Protein AF-A0A192H5X2-F1 (afdb_monomer_lite)

Organism: NCBI:txid375175

pLDDT: mean 82.32, std 11.89, range [46.88, 94.38]

Sequence (81 aa):
MKKYLVVDEFALPEGSHAFTRNEIVDAKSATDALLTNMDSMMTNGDAMEEAALSGRLEGTAVGVYELVSGVNELDQIADKN

Secondary structure (DSSP, 8-state):
-EEEEEEEEEE-TTS-EEEEEEEEEEESSHHHHHHHHHHHHHHS--HHHHHHHTTSSEEEEEEEEEE--S-----------

Radius of gyration: 15.56 Å; chains: 1; bounding box: 29×44×37 Å

Structure (mmCIF, N/CA/C/O backbone):
data_AF-A0A192H5X2-F1
#
_entry.id   AF-A0A192H5X2-F1
#
loop_
_atom_site.group_PDB
_atom_site.id
_atom_site.type_symbol
_atom_site.label_atom_id
_atom_site.label_alt_id
_atom_site.label_comp_id
_atom_site.label_asym_id
_atom_site.label_entity_id
_atom_site.label_seq_id
_atom_site.pdbx_PDB_ins_code
_atom_site.Cartn_x
_atom_site.Cartn_y
_atom_site.Cartn_z
_atom_site.occupancy
_atom_site.B_iso_or_equiv
_atom_site.auth_seq_id
_atom_site.auth_comp_id
_atom_site.auth_asym_id
_atom_site.auth_atom_id
_atom_site.pdbx_PDB_model_num
ATOM 1 N N . MET A 1 1 ? -6.391 1.173 17.328 1.00 84.00 1 MET A N 1
ATOM 2 C CA . MET A 1 1 ? -5.665 1.006 16.053 1.00 84.00 1 MET A CA 1
ATOM 3 C C . MET A 1 1 ? -6.275 -0.192 15.360 1.00 84.00 1 MET A C 1
ATOM 5 O O . MET A 1 1 ? -6.574 -1.160 16.052 1.00 84.00 1 MET A O 1
ATOM 9 N N . LYS A 1 2 ? -6.559 -0.080 14.065 1.00 91.50 2 LYS A N 1
ATOM 10 C CA . LYS A 1 2 ? -7.056 -1.171 13.222 1.00 91.50 2 LYS A CA 1
ATOM 11 C C . LYS A 1 2 ? -5.911 -1.641 12.328 1.00 91.50 2 LYS A C 1
ATOM 13 O O . LYS A 1 2 ? -5.010 -0.853 12.055 1.00 91.50 2 LYS A O 1
ATOM 18 N N . LYS A 1 3 ? -5.966 -2.885 11.864 1.00 93.12 3 LYS A N 1
ATOM 19 C CA . LYS A 1 3 ? -5.017 -3.408 10.879 1.00 93.12 3 LYS A CA 1
ATOM 20 C C . LYS A 1 3 ? -5.625 -3.327 9.495 1.00 93.12 3 LYS A C 1
ATOM 22 O O . LYS A 1 3 ? -6.797 -3.650 9.329 1.00 93.12 3 LYS A O 1
ATOM 27 N N . TYR A 1 4 ? -4.829 -2.926 8.520 1.00 93.94 4 TYR A N 1
ATOM 28 C CA . TYR A 1 4 ? -5.223 -2.888 7.122 1.00 93.94 4 TYR A CA 1
ATOM 29 C C . TYR A 1 4 ? -4.206 -3.654 6.289 1.00 93.94 4 TYR A C 1
ATOM 31 O O . TYR A 1 4 ? -3.010 -3.513 6.512 1.00 93.94 4 TYR A O 1
ATOM 39 N N . LEU A 1 5 ? -4.685 -4.452 5.342 1.00 93.94 5 LEU A N 1
ATOM 40 C CA . LEU A 1 5 ? -3.878 -4.968 4.246 1.00 93.94 5 LEU A CA 1
ATOM 41 C C . LEU A 1 5 ? -3.920 -3.938 3.118 1.00 93.94 5 LEU A C 1
ATOM 43 O O . LEU A 1 5 ? -4.998 -3.654 2.589 1.00 93.94 5 LEU A O 1
ATOM 47 N N . VAL A 1 6 ? -2.764 -3.389 2.772 1.00 93.31 6 VAL A N 1
ATOM 48 C CA . VAL A 1 6 ? -2.577 -2.533 1.602 1.00 93.31 6 VAL A CA 1
ATOM 49 C C . VAL A 1 6 ? -1.960 -3.379 0.495 1.00 93.31 6 VAL A C 1
ATOM 51 O O . VAL A 1 6 ? -1.009 -4.124 0.737 1.00 93.31 6 VAL A O 1
ATOM 54 N N . VAL A 1 7 ? -2.554 -3.303 -0.693 1.00 92.75 7 VAL A N 1
ATOM 55 C CA . VAL A 1 7 ? -2.128 -4.029 -1.889 1.00 92.75 7 VAL A CA 1
ATOM 56 C C . VAL A 1 7 ? -1.702 -3.006 -2.929 1.00 92.75 7 VAL A C 1
ATOM 58 O O . VAL A 1 7 ? -2.531 -2.239 -3.427 1.00 92.75 7 VAL A O 1
ATOM 61 N N . ASP A 1 8 ? -0.419 -3.021 -3.263 1.00 89.94 8 ASP A N 1
ATOM 62 C CA . ASP A 1 8 ? 0.165 -2.203 -4.316 1.00 89.94 8 ASP A CA 1
ATOM 63 C C . ASP A 1 8 ? 0.460 -3.073 -5.533 1.00 89.94 8 ASP A C 1
ATOM 65 O O . ASP A 1 8 ? 1.022 -4.165 -5.417 1.00 89.94 8 ASP A O 1
ATOM 69 N N . GLU A 1 9 ? 0.098 -2.580 -6.709 1.00 90.88 9 GLU A N 1
ATOM 70 C CA . GLU A 1 9 ? 0.446 -3.203 -7.975 1.00 90.88 9 GLU A CA 1
ATOM 71 C C . GLU A 1 9 ? 1.449 -2.329 -8.715 1.00 90.88 9 GLU A C 1
ATOM 73 O O . GLU A 1 9 ? 1.252 -1.122 -8.872 1.00 90.88 9 GLU A O 1
ATOM 78 N N . PHE A 1 10 ? 2.530 -2.955 -9.166 1.00 89.69 10 PHE A N 1
ATOM 79 C CA . PHE A 1 10 ? 3.565 -2.314 -9.955 1.00 89.69 10 PHE A CA 1
ATOM 80 C C . PHE A 1 10 ? 3.541 -2.888 -11.360 1.00 89.69 10 PHE A C 1
ATOM 82 O O . PHE A 1 10 ? 3.544 -4.107 -11.547 1.00 89.69 10 PHE A O 1
ATOM 89 N N . ALA A 1 11 ? 3.556 -2.003 -12.347 1.00 90.56 11 ALA A N 1
ATOM 90 C CA . ALA A 1 11 ? 3.637 -2.343 -13.756 1.00 90.56 11 ALA A CA 1
ATOM 91 C C . ALA A 1 11 ? 4.913 -1.771 -14.381 1.00 90.56 11 ALA A C 1
ATOM 93 O O . ALA A 1 11 ? 5.475 -0.780 -13.915 1.00 90.56 11 ALA A O 1
ATOM 94 N N . LEU A 1 12 ? 5.376 -2.406 -15.452 1.00 88.19 12 LEU A N 1
ATOM 95 C CA . LEU A 1 12 ? 6.385 -1.842 -16.341 1.00 88.19 12 LEU A CA 1
ATOM 96 C C . LEU A 1 12 ? 5.771 -0.685 -17.158 1.00 88.19 12 LEU A C 1
ATOM 98 O O . LEU A 1 12 ? 4.553 -0.674 -17.351 1.00 88.19 12 LEU A O 1
ATOM 102 N N . PRO A 1 13 ? 6.572 0.258 -17.691 1.00 85.88 13 PRO A N 1
ATOM 103 C CA . PRO A 1 13 ? 6.064 1.406 -18.453 1.00 85.88 13 PRO A CA 1
ATOM 104 C C . PRO A 1 13 ? 5.237 1.034 -19.696 1.00 85.88 13 PRO A C 1
ATOM 106 O O . PRO A 1 13 ? 4.432 1.824 -20.177 1.00 85.88 13 PRO A O 1
ATOM 109 N N . GLU A 1 14 ? 5.411 -0.174 -20.236 1.00 87.25 14 GLU A N 1
ATOM 110 C CA . GLU A 1 14 ? 4.572 -0.732 -21.304 1.00 87.25 14 GLU A CA 1
ATOM 11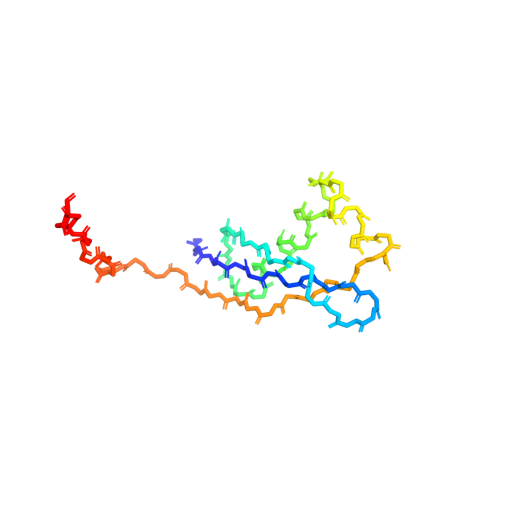1 C C . GLU A 1 14 ? 3.193 -1.241 -20.833 1.00 87.25 14 GLU A C 1
ATOM 113 O O . GLU A 1 14 ? 2.436 -1.792 -21.634 1.00 87.25 14 GLU A O 1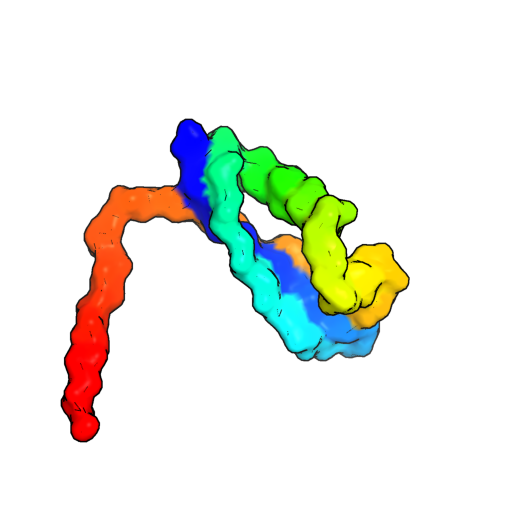
ATOM 118 N N . GLY A 1 15 ? 2.866 -1.095 -19.545 1.00 83.75 15 GLY A N 1
ATOM 119 C CA . GLY A 1 15 ? 1.598 -1.501 -18.932 1.00 83.75 15 GLY A CA 1
ATOM 120 C C . GLY A 1 15 ? 1.509 -2.983 -18.556 1.00 83.75 15 GLY A C 1
ATOM 121 O O . GLY A 1 15 ? 0.447 -3.452 -18.153 1.00 83.75 15 GLY A O 1
ATOM 122 N N . SER A 1 16 ? 2.601 -3.741 -18.691 1.00 87.75 16 SER A N 1
ATOM 123 C CA . SER A 1 16 ? 2.646 -5.140 -18.253 1.00 87.75 16 SER A CA 1
ATOM 124 C C . SER A 1 16 ? 2.849 -5.219 -16.744 1.00 87.75 16 SER A C 1
ATOM 126 O O . SER A 1 16 ? 3.725 -4.546 -16.207 1.00 87.75 16 SER A O 1
ATOM 128 N N . HIS A 1 17 ? 2.077 -6.067 -16.065 1.00 87.94 17 HIS A N 1
ATOM 129 C CA . HIS A 1 17 ? 2.250 -6.332 -14.638 1.00 87.94 17 HIS A CA 1
ATOM 130 C C . HIS A 1 17 ? 3.695 -6.758 -14.328 1.00 87.94 17 HIS A C 1
ATOM 132 O O . HIS A 1 17 ? 4.225 -7.662 -14.978 1.00 87.94 17 HIS A O 1
ATOM 138 N N . ALA A 1 18 ? 4.314 -6.125 -13.331 1.00 87.88 18 ALA A N 1
ATOM 139 C CA . ALA A 1 18 ? 5.639 -6.478 -12.838 1.00 87.88 18 ALA A CA 1
ATOM 140 C C . ALA A 1 18 ? 5.530 -7.340 -11.576 1.00 87.88 18 ALA A C 1
ATOM 142 O O . ALA A 1 18 ? 5.984 -8.484 -11.574 1.00 87.88 18 ALA A O 1
ATOM 143 N N . PHE A 1 19 ? 4.924 -6.801 -10.515 1.00 88.56 19 PHE A N 1
ATOM 144 C CA . PHE A 1 19 ? 4.688 -7.525 -9.266 1.00 88.56 19 PHE A CA 1
ATOM 145 C C . PHE A 1 19 ? 3.600 -6.866 -8.406 1.00 88.56 19 PHE A C 1
ATOM 147 O O . PHE A 1 19 ? 3.241 -5.702 -8.593 1.00 88.56 19 PHE A O 1
ATOM 154 N N . THR A 1 20 ? 3.115 -7.614 -7.414 1.00 90.19 20 THR A N 1
ATOM 155 C CA . THR A 1 20 ? 2.232 -7.123 -6.348 1.00 90.19 20 THR A CA 1
ATOM 156 C C . THR A 1 20 ? 2.973 -7.117 -5.020 1.00 90.19 20 THR A C 1
ATOM 158 O O . THR A 1 20 ? 3.651 -8.089 -4.677 1.00 90.19 20 THR A O 1
ATOM 161 N N . ARG A 1 21 ? 2.796 -6.051 -4.242 1.00 87.44 21 ARG A N 1
ATOM 162 C CA . ARG A 1 21 ? 3.298 -5.930 -2.874 1.00 87.44 21 ARG A CA 1
ATOM 163 C C . ARG A 1 21 ? 2.128 -5.850 -1.903 1.00 87.44 21 ARG A C 1
ATOM 165 O O . ARG A 1 21 ? 1.178 -5.110 -2.127 1.00 87.44 21 ARG A O 1
ATOM 172 N N . ASN A 1 22 ? 2.224 -6.613 -0.822 1.00 90.62 22 ASN A N 1
ATOM 173 C CA . ASN A 1 22 ? 1.212 -6.685 0.223 1.00 90.62 22 ASN A CA 1
ATOM 174 C C . ASN A 1 22 ? 1.843 -6.272 1.551 1.00 90.62 22 ASN A C 1
ATOM 176 O O . ASN A 1 22 ? 2.794 -6.916 1.993 1.00 90.62 22 ASN A O 1
ATOM 180 N N . GLU A 1 23 ? 1.297 -5.251 2.205 1.00 89.94 23 GLU A N 1
ATOM 181 C CA . GLU A 1 23 ? 1.789 -4.761 3.495 1.00 89.94 23 GLU A CA 1
ATOM 182 C C . GLU A 1 23 ? 0.645 -4.692 4.511 1.00 89.94 23 GLU A C 1
ATOM 184 O O . GLU A 1 23 ? -0.473 -4.280 4.194 1.00 89.94 23 GLU A O 1
ATOM 189 N N . ILE A 1 24 ? 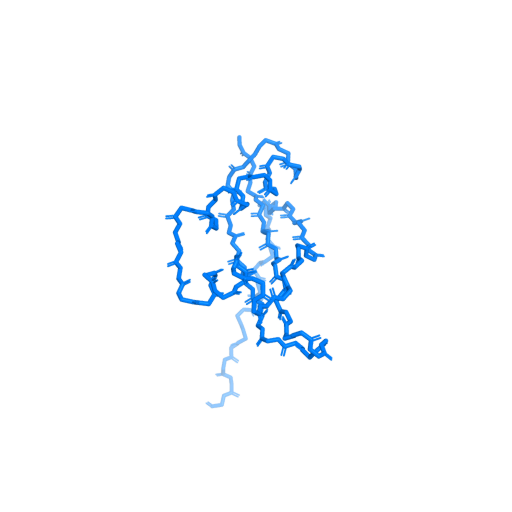0.909 -5.126 5.747 1.00 92.81 24 ILE A N 1
ATOM 190 C CA . ILE A 1 24 ? -0.044 -4.982 6.851 1.00 92.81 24 ILE A CA 1
ATOM 191 C C . ILE A 1 24 ? 0.348 -3.756 7.663 1.00 92.81 24 ILE A C 1
ATOM 193 O O . ILE A 1 24 ? 1.415 -3.724 8.270 1.00 92.81 24 ILE A O 1
ATOM 197 N N . VAL A 1 25 ? -0.557 -2.786 7.725 1.00 92.69 25 VAL A N 1
ATOM 198 C CA . VAL A 1 25 ? -0.340 -1.491 8.365 1.00 92.69 25 VAL A CA 1
ATOM 199 C C . VAL A 1 25 ? -1.322 -1.299 9.518 1.00 92.69 25 VAL A C 1
ATOM 201 O O . VAL A 1 25 ? -2.529 -1.507 9.374 1.00 92.69 25 VAL A O 1
ATOM 204 N N . ASP A 1 26 ? -0.821 -0.864 10.674 1.00 93.94 26 ASP A N 1
ATOM 205 C CA . ASP A 1 26 ? -1.653 -0.419 11.794 1.00 93.94 26 ASP A CA 1
ATOM 206 C C . ASP A 1 26 ? -2.048 1.061 11.608 1.00 93.94 26 ASP A C 1
ATOM 208 O O . ASP A 1 26 ? -1.206 1.952 11.690 1.00 93.94 26 ASP A O 1
ATOM 212 N N . ALA A 1 27 ? -3.337 1.352 11.401 1.00 94.12 27 ALA A N 1
ATOM 213 C CA . ALA A 1 27 ? -3.833 2.707 11.131 1.00 94.12 27 ALA A CA 1
ATOM 214 C C . ALA A 1 27 ? -5.197 2.997 11.790 1.00 94.12 27 ALA A C 1
ATOM 216 O O . ALA A 1 27 ? -5.884 2.106 12.303 1.00 94.12 27 ALA A O 1
ATOM 217 N N . LYS A 1 28 ? -5.615 4.272 11.816 1.00 94.38 28 LYS A N 1
ATOM 218 C CA . LYS A 1 28 ? -6.931 4.676 12.358 1.00 94.38 28 LYS A CA 1
ATOM 219 C C . LYS A 1 28 ? -8.048 4.564 11.316 1.00 94.38 28 LYS A C 1
ATOM 221 O O . LYS A 1 28 ? -9.179 4.247 11.682 1.00 94.38 28 LYS A O 1
ATOM 226 N N . SER A 1 29 ? -7.727 4.758 10.041 1.00 93.94 29 SER A N 1
ATOM 227 C CA . SER A 1 29 ? -8.639 4.675 8.896 1.00 93.94 29 SER A CA 1
ATOM 228 C C . SER A 1 29 ? -7.932 4.070 7.674 1.00 93.94 29 SER A C 1
ATOM 230 O O . SER A 1 29 ? -6.706 3.975 7.661 1.00 93.94 29 SER A O 1
ATOM 232 N N . ALA A 1 30 ? -8.689 3.687 6.640 1.00 90.81 30 ALA A N 1
ATOM 233 C CA . ALA A 1 30 ? -8.120 3.212 5.374 1.00 90.81 30 ALA A CA 1
ATOM 234 C C . ALA A 1 30 ? -7.270 4.292 4.675 1.00 90.81 30 ALA A C 1
ATOM 236 O O . ALA A 1 30 ? -6.234 3.986 4.094 1.00 90.81 30 ALA A O 1
ATOM 237 N N . THR A 1 31 ? -7.669 5.565 4.777 1.00 92.94 31 THR A N 1
ATOM 238 C CA . THR A 1 31 ? -6.887 6.692 4.249 1.00 92.94 31 THR A CA 1
ATOM 239 C C . THR A 1 31 ? -5.554 6.833 4.979 1.00 92.94 31 THR A C 1
ATOM 241 O O . THR A 1 31 ? -4.521 6.980 4.334 1.00 92.94 31 THR A O 1
ATOM 244 N N . ASP A 1 32 ? -5.552 6.721 6.311 1.00 93.75 32 ASP A N 1
ATOM 245 C CA . ASP A 1 32 ? -4.308 6.756 7.089 1.00 93.75 32 ASP A CA 1
ATOM 246 C C . ASP A 1 32 ? -3.403 5.554 6.766 1.00 93.75 32 ASP A C 1
ATOM 248 O O . ASP A 1 32 ? -2.180 5.689 6.776 1.00 93.75 32 ASP A O 1
ATOM 252 N N . ALA A 1 33 ? -3.988 4.389 6.460 1.00 93.12 33 ALA A N 1
ATOM 253 C CA . ALA A 1 33 ? -3.241 3.200 6.051 1.00 93.12 33 ALA A CA 1
ATOM 254 C C . ALA A 1 33 ? -2.507 3.415 4.719 1.00 93.12 33 ALA A C 1
ATOM 256 O O . ALA A 1 33 ? -1.330 3.083 4.625 1.00 93.12 33 ALA A O 1
ATOM 257 N N . LEU A 1 34 ? -3.167 4.028 3.726 1.00 90.81 34 LEU A N 1
ATOM 258 C CA . LEU A 1 34 ? -2.534 4.404 2.454 1.00 90.81 34 LEU A CA 1
ATOM 259 C C . LEU A 1 34 ? -1.361 5.362 2.657 1.00 90.81 34 LEU A C 1
ATOM 261 O O . LEU A 1 34 ? -0.289 5.138 2.108 1.00 90.81 34 LEU A O 1
ATOM 265 N N . LEU A 1 35 ? -1.555 6.411 3.460 1.00 91.06 35 LEU A N 1
ATOM 266 C CA . LEU A 1 35 ? -0.504 7.398 3.725 1.00 91.06 35 LEU A CA 1
ATOM 267 C C . LEU A 1 35 ? 0.705 6.756 4.418 1.00 91.06 35 LEU A C 1
ATOM 269 O O . LEU A 1 35 ? 1.838 6.957 3.998 1.00 91.06 35 LEU A O 1
ATOM 273 N N . THR A 1 36 ? 0.455 5.918 5.426 1.00 90.19 36 THR A N 1
ATOM 274 C CA . THR A 1 36 ? 1.519 5.206 6.151 1.00 90.19 36 THR A CA 1
ATOM 275 C C . THR A 1 36 ? 2.277 4.234 5.237 1.00 90.19 36 THR A C 1
ATOM 277 O O . THR A 1 36 ? 3.496 4.130 5.334 1.00 90.19 36 THR A O 1
ATOM 280 N N . ASN A 1 37 ? 1.579 3.550 4.323 1.00 89.12 37 ASN A N 1
ATOM 281 C CA . ASN A 1 37 ? 2.188 2.674 3.319 1.00 89.12 37 ASN A CA 1
ATOM 282 C C . ASN A 1 37 ? 3.110 3.450 2.363 1.00 89.12 37 ASN A C 1
ATOM 284 O O . ASN A 1 37 ? 4.238 3.031 2.114 1.00 89.12 37 ASN A O 1
ATOM 288 N N . MET A 1 38 ? 2.664 4.616 1.881 1.00 84.75 38 MET A N 1
ATOM 289 C CA . MET A 1 38 ? 3.491 5.495 1.047 1.00 84.75 38 MET A CA 1
ATOM 290 C C . MET A 1 38 ? 4.745 5.980 1.789 1.00 84.75 38 MET A C 1
ATOM 292 O O . MET A 1 38 ? 5.830 5.998 1.210 1.00 84.75 38 MET A O 1
ATOM 296 N N . ASP A 1 39 ? 4.627 6.329 3.072 1.00 86.19 39 ASP A N 1
ATOM 297 C CA . ASP A 1 39 ? 5.775 6.721 3.898 1.00 86.19 39 ASP A CA 1
ATOM 298 C C . ASP A 1 39 ? 6.760 5.553 4.116 1.00 86.19 39 ASP A C 1
ATOM 300 O O . ASP A 1 39 ? 7.980 5.749 4.079 1.00 86.19 39 ASP A O 1
ATOM 304 N N . SER A 1 40 ? 6.248 4.328 4.286 1.00 82.81 40 SER A N 1
ATOM 305 C CA . SER A 1 40 ? 7.048 3.094 4.392 1.00 82.81 40 SER A CA 1
ATOM 306 C C . SER A 1 40 ? 7.881 2.861 3.124 1.00 82.81 40 SER A C 1
ATOM 308 O O . SER A 1 40 ? 9.097 2.693 3.210 1.00 82.81 40 SER A O 1
ATOM 310 N N . MET A 1 41 ? 7.268 2.985 1.940 1.00 79.62 41 MET A N 1
ATOM 311 C CA . MET A 1 41 ? 7.958 2.870 0.642 1.00 79.62 41 MET A CA 1
ATOM 312 C C . MET A 1 41 ? 9.095 3.879 0.467 1.00 79.62 41 MET A C 1
ATOM 314 O O . MET A 1 41 ? 10.122 3.582 -0.134 1.00 79.62 41 MET A O 1
ATOM 318 N N . MET A 1 42 ? 8.923 5.100 0.978 1.00 76.94 42 MET A N 1
ATOM 319 C CA . MET A 1 42 ? 9.963 6.127 0.883 1.00 76.94 42 MET A CA 1
ATOM 320 C C . MET A 1 42 ? 11.144 5.875 1.829 1.00 76.94 42 MET A C 1
ATOM 322 O O . MET A 1 42 ? 12.220 6.437 1.625 1.00 76.94 42 MET A O 1
ATOM 326 N N . THR A 1 43 ? 10.950 5.077 2.882 1.00 78.44 43 THR A N 1
ATOM 327 C CA . THR A 1 43 ? 11.939 4.877 3.952 1.00 78.44 43 THR A CA 1
ATOM 328 C C . THR A 1 43 ? 12.655 3.531 3.876 1.00 78.44 43 THR A C 1
ATOM 330 O O . THR A 1 43 ? 13.832 3.464 4.233 1.00 78.44 43 THR A O 1
ATOM 333 N N . ASN A 1 44 ? 11.997 2.488 3.366 1.00 70.44 44 ASN A N 1
ATOM 334 C CA . ASN A 1 44 ? 12.520 1.124 3.266 1.00 70.44 44 ASN A CA 1
ATOM 335 C C . ASN A 1 44 ? 12.738 0.706 1.802 1.00 70.44 44 ASN A C 1
ATOM 337 O O . ASN A 1 44 ? 12.204 -0.302 1.361 1.00 70.44 44 ASN A O 1
ATOM 341 N N . GLY A 1 45 ? 13.528 1.476 1.049 1.00 64.44 45 GLY A N 1
ATOM 342 C CA . GLY A 1 45 ? 13.719 1.258 -0.388 1.00 64.44 45 GLY A CA 1
ATOM 343 C C . GLY A 1 45 ? 14.436 -0.053 -0.728 1.00 64.44 45 GLY A C 1
ATOM 344 O O . GLY A 1 45 ? 15.665 -0.105 -0.775 1.00 64.44 45 GLY A O 1
ATOM 345 N N . ASP A 1 46 ? 13.672 -1.108 -1.013 1.00 80.31 46 ASP A N 1
ATOM 346 C CA . ASP A 1 46 ? 14.162 -2.239 -1.806 1.00 80.31 46 ASP A CA 1
ATOM 347 C C . ASP A 1 46 ? 14.458 -1.771 -3.245 1.00 80.31 46 ASP A C 1
ATOM 349 O O . ASP A 1 46 ? 13.847 -0.829 -3.747 1.00 80.31 46 ASP A O 1
ATOM 353 N N . ALA A 1 47 ? 15.359 -2.450 -3.956 1.00 80.00 47 ALA A N 1
ATOM 354 C CA . ALA A 1 47 ? 15.736 -2.119 -5.330 1.00 80.00 47 ALA A CA 1
ATOM 355 C C . ALA A 1 47 ? 14.529 -2.078 -6.290 1.00 80.00 47 ALA A C 1
ATOM 357 O O . ALA A 1 47 ? 14.536 -1.332 -7.273 1.00 80.00 47 ALA A O 1
ATOM 358 N N . MET A 1 48 ? 13.482 -2.869 -6.019 1.00 78.12 48 MET A N 1
ATOM 359 C CA . MET A 1 48 ? 12.231 -2.819 -6.783 1.00 78.12 48 MET A CA 1
ATOM 360 C C . MET A 1 48 ? 11.379 -1.589 -6.438 1.00 78.12 48 MET A C 1
ATOM 362 O O . MET A 1 48 ? 10.778 -0.991 -7.328 1.00 78.12 48 MET A O 1
ATOM 366 N N . GLU A 1 49 ? 11.363 -1.164 -5.176 1.00 78.00 49 GLU A N 1
ATOM 367 C CA . GLU A 1 49 ? 10.670 0.054 -4.744 1.00 78.00 49 GLU A CA 1
ATOM 368 C C . GLU A 1 49 ? 11.390 1.305 -5.253 1.00 78.00 49 GLU A C 1
ATOM 370 O O . GLU A 1 49 ? 10.749 2.221 -5.762 1.00 78.00 49 GLU A O 1
ATOM 375 N N . GLU A 1 50 ? 12.725 1.310 -5.247 1.00 82.31 50 GLU A N 1
ATOM 376 C CA . GLU A 1 50 ? 13.526 2.351 -5.895 1.00 82.31 50 GLU A CA 1
ATOM 377 C C . GLU A 1 50 ? 13.237 2.438 -7.400 1.00 82.31 50 GLU A C 1
ATOM 379 O O . GLU A 1 50 ? 13.206 3.532 -7.973 1.00 82.31 50 GLU A O 1
ATOM 384 N N . ALA A 1 51 ? 12.985 1.307 -8.068 1.00 82.50 51 ALA A N 1
ATOM 385 C CA . ALA A 1 51 ? 12.575 1.303 -9.469 1.00 82.50 51 ALA A CA 1
ATOM 386 C C . ALA A 1 51 ? 11.203 1.976 -9.662 1.00 82.50 51 ALA A C 1
ATOM 388 O O . ALA A 1 51 ? 11.041 2.756 -10.600 1.00 82.50 51 ALA A O 1
ATOM 389 N N . ALA A 1 52 ? 10.249 1.757 -8.757 1.00 81.25 52 ALA A N 1
ATOM 390 C CA . ALA A 1 52 ? 8.972 2.468 -8.776 1.00 81.25 52 ALA A CA 1
ATOM 391 C C . ALA A 1 52 ? 9.128 3.968 -8.480 1.00 81.25 52 ALA A C 1
ATOM 393 O O . ALA A 1 52 ? 8.619 4.801 -9.226 1.00 81.25 52 ALA A O 1
ATOM 394 N N . LEU A 1 53 ? 9.906 4.331 -7.457 1.00 80.81 53 LEU A N 1
ATOM 395 C CA . LEU A 1 53 ? 10.162 5.728 -7.086 1.00 80.81 53 LEU A CA 1
ATOM 396 C C . LEU A 1 53 ? 10.927 6.504 -8.170 1.00 80.81 53 LEU A C 1
ATOM 398 O O . LEU A 1 53 ? 10.716 7.702 -8.344 1.00 80.81 53 LEU A O 1
ATOM 402 N N . SER A 1 54 ? 11.796 5.828 -8.926 1.00 85.00 54 SER A N 1
ATOM 403 C CA . SER A 1 54 ? 12.515 6.412 -10.068 1.00 85.00 54 SER A CA 1
ATOM 404 C C . SER A 1 54 ? 11.699 6.441 -11.368 1.00 85.00 54 SER A C 1
ATOM 406 O O . SER A 1 54 ? 12.222 6.865 -12.399 1.00 85.00 54 SER A O 1
ATOM 408 N N . GLY A 1 55 ? 10.432 6.005 -11.340 1.00 80.00 55 GLY A N 1
ATOM 409 C CA . GLY A 1 55 ? 9.538 5.987 -12.502 1.00 80.00 55 GLY A CA 1
ATOM 410 C C . GLY A 1 55 ? 9.880 4.914 -13.538 1.00 80.00 55 GLY A C 1
ATOM 411 O O . GLY A 1 55 ? 9.400 4.966 -14.667 1.00 80.00 55 GLY A O 1
ATOM 412 N N . ARG A 1 56 ? 10.727 3.942 -13.177 1.00 83.94 56 ARG A N 1
ATOM 413 C CA . ARG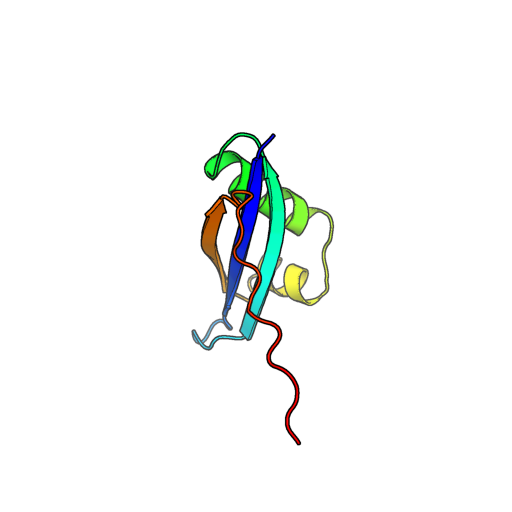 A 1 56 ? 11.001 2.753 -13.999 1.00 83.94 56 ARG A CA 1
ATOM 414 C C . ARG A 1 56 ? 9.886 1.716 -13.885 1.00 83.94 56 ARG A C 1
ATOM 416 O O . ARG A 1 56 ? 9.830 0.818 -14.718 1.00 83.94 56 ARG A O 1
ATOM 423 N N . LEU A 1 57 ? 9.042 1.840 -12.864 1.00 85.81 57 LEU A N 1
ATOM 424 C CA . LEU A 1 57 ? 7.786 1.122 -12.699 1.00 85.81 57 LEU A CA 1
ATOM 425 C C . LEU A 1 57 ? 6.679 2.129 -12.391 1.00 85.81 57 LEU A C 1
ATOM 427 O O . LEU A 1 57 ? 6.915 3.133 -11.720 1.00 85.81 57 LEU A O 1
ATOM 431 N N . GLU A 1 58 ? 5.469 1.829 -12.839 1.00 82.31 58 GLU A N 1
ATOM 432 C CA . GLU A 1 58 ? 4.260 2.550 -12.462 1.00 82.31 58 GLU A CA 1
ATOM 433 C C . GLU A 1 58 ? 3.607 1.813 -11.290 1.00 82.31 58 GLU A C 1
ATOM 435 O O . GLU A 1 58 ? 3.099 0.704 -11.450 1.00 82.31 58 GLU A O 1
ATOM 440 N N . GLY A 1 59 ? 3.674 2.399 -10.093 1.00 77.06 59 GLY A N 1
ATOM 441 C CA . GLY A 1 59 ? 3.045 1.859 -8.887 1.00 77.06 59 GLY A CA 1
ATOM 442 C C . GLY A 1 59 ? 1.672 2.478 -8.645 1.00 77.06 59 GLY A C 1
ATOM 443 O O . GLY A 1 59 ? 1.532 3.699 -8.666 1.00 77.06 59 GLY A O 1
ATOM 444 N N . THR A 1 60 ? 0.659 1.652 -8.389 1.00 77.69 60 THR A N 1
ATOM 445 C CA . THR A 1 60 ? -0.677 2.097 -7.969 1.00 77.69 60 THR A CA 1
ATOM 446 C C . THR A 1 60 ? -1.156 1.258 -6.788 1.00 77.69 60 THR A C 1
ATOM 448 O O . THR A 1 60 ? -1.137 0.031 -6.848 1.00 77.69 60 THR A O 1
ATOM 451 N N . ALA A 1 61 ? -1.637 1.910 -5.725 1.00 78.38 61 ALA A N 1
ATOM 452 C CA . ALA A 1 61 ? -2.362 1.220 -4.662 1.00 78.38 61 ALA A CA 1
ATOM 453 C C . ALA A 1 61 ? -3.710 0.742 -5.217 1.00 78.38 61 ALA A C 1
ATOM 455 O O . ALA A 1 61 ? -4.593 1.552 -5.515 1.00 78.38 61 ALA A O 1
ATOM 456 N N . VAL A 1 62 ? -3.862 -0.570 -5.382 1.00 84.75 62 VAL A N 1
ATOM 457 C CA . VAL A 1 62 ? -5.048 -1.179 -6.003 1.00 84.75 62 VAL A CA 1
ATOM 458 C C . VAL A 1 62 ? -6.091 -1.611 -4.976 1.00 84.75 62 VAL A C 1
ATOM 460 O O . VAL A 1 62 ? -7.256 -1.796 -5.328 1.00 84.75 62 VAL A O 1
ATOM 463 N N . GLY A 1 63 ? -5.717 -1.729 -3.697 1.00 89.94 63 GLY A N 1
ATOM 464 C CA . GLY A 1 63 ? -6.661 -2.115 -2.653 1.00 89.94 63 GLY A CA 1
ATOM 465 C C . GLY A 1 63 ? -6.216 -1.792 -1.231 1.00 89.94 63 GLY A C 1
ATOM 466 O O . GLY A 1 63 ? -5.037 -1.852 -0.893 1.00 89.94 63 GLY A O 1
ATOM 467 N N . VAL A 1 64 ? -7.199 -1.483 -0.381 1.00 93.12 64 VAL A N 1
ATOM 468 C CA . VAL A 1 64 ? -7.026 -1.305 1.067 1.00 93.12 64 VAL A CA 1
ATOM 469 C C . VAL A 1 64 ? -8.158 -2.027 1.775 1.00 93.12 64 VAL A C 1
ATOM 471 O O . VAL A 1 64 ? -9.328 -1.683 1.603 1.00 93.12 64 VAL A O 1
ATOM 474 N N . TYR A 1 65 ? -7.810 -3.013 2.591 1.00 92.31 65 TYR A N 1
ATOM 475 C CA . TYR A 1 65 ? -8.775 -3.885 3.249 1.00 92.31 65 TYR A CA 1
ATOM 476 C C . TYR A 1 65 ? -8.583 -3.835 4.757 1.00 92.31 65 TYR A C 1
ATOM 478 O O . TYR A 1 65 ? -7.494 -4.105 5.253 1.00 92.31 65 TYR A O 1
ATOM 486 N N . GLU A 1 66 ? -9.638 -3.510 5.506 1.00 93.19 66 GLU A N 1
ATOM 487 C CA . GLU A 1 66 ? -9.609 -3.623 6.966 1.00 93.19 66 GLU A CA 1
ATOM 488 C C . GLU A 1 66 ? -9.561 -5.102 7.368 1.00 93.19 66 GLU A C 1
ATOM 490 O O . GLU A 1 66 ? -10.447 -5.885 7.022 1.00 93.19 66 GLU A O 1
ATOM 495 N N . LEU A 1 67 ? -8.532 -5.483 8.123 1.00 90.19 67 LEU A N 1
ATOM 496 C CA . LEU A 1 67 ? -8.403 -6.812 8.700 1.00 90.19 67 LEU A CA 1
ATOM 497 C C . LEU A 1 67 ? -9.219 -6.862 9.990 1.00 90.19 67 LEU A C 1
ATOM 499 O O . LEU A 1 67 ? -8.794 -6.393 11.048 1.00 90.19 67 LEU A O 1
ATOM 503 N N . VAL A 1 68 ? -10.413 -7.435 9.887 1.00 85.00 68 VAL A N 1
ATOM 504 C CA . VAL A 1 68 ? -11.306 -7.653 11.024 1.00 85.00 68 VAL A CA 1
ATOM 505 C C . VAL A 1 68 ? -11.034 -9.042 11.591 1.00 85.00 68 VAL A C 1
ATOM 507 O O . VAL A 1 68 ? -11.032 -10.031 10.860 1.00 85.00 6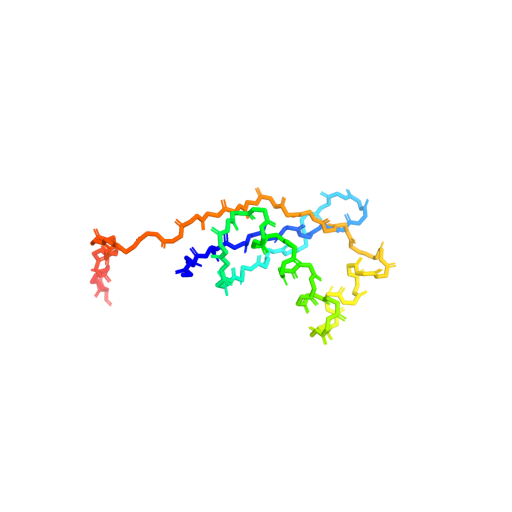8 VAL A O 1
ATOM 510 N N . SER A 1 69 ? -10.797 -9.135 12.900 1.00 72.62 69 SER A N 1
ATOM 511 C CA . SER A 1 69 ? -10.635 -10.428 13.565 1.00 72.62 69 SER A CA 1
ATOM 512 C C . SER A 1 69 ? -11.960 -11.196 13.556 1.00 72.62 69 SER A C 1
ATOM 514 O O . SER A 1 69 ? -12.953 -10.723 14.110 1.00 72.62 69 SER A O 1
ATOM 516 N N . GLY A 1 70 ? -11.956 -12.389 12.969 1.00 67.12 70 GLY A N 1
ATOM 517 C CA . GLY A 1 70 ? -13.063 -13.341 12.926 1.00 67.12 70 GLY A CA 1
ATOM 518 C C . GLY A 1 70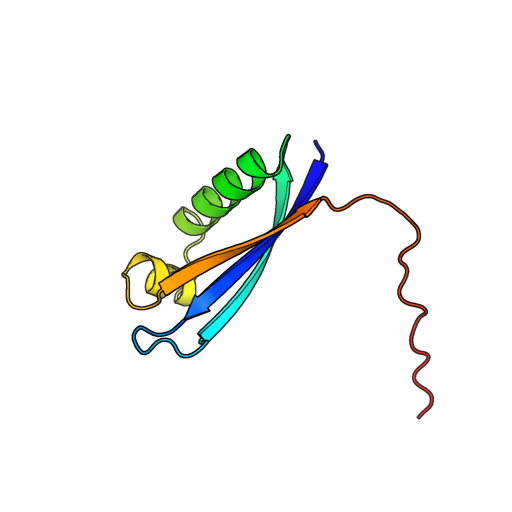 ? -12.544 -14.707 12.469 1.00 67.12 70 GLY A C 1
ATOM 519 O O . GLY A 1 70 ? -11.417 -14.799 11.984 1.00 67.12 70 GLY A O 1
ATOM 520 N N . VAL A 1 71 ? -13.336 -15.768 12.640 1.00 56.78 71 VAL A N 1
ATOM 521 C CA . VAL A 1 71 ? -12.988 -17.120 12.165 1.00 56.78 71 VAL A CA 1
ATOM 522 C C . VAL A 1 71 ? -13.093 -17.145 10.635 1.00 56.78 71 VAL A C 1
ATOM 524 O O . VAL A 1 71 ? -14.111 -17.534 10.081 1.00 56.78 71 VAL A O 1
ATOM 527 N N . ASN A 1 72 ? -12.049 -16.672 9.959 1.00 56.56 72 ASN A N 1
ATOM 528 C CA . ASN A 1 72 ? -11.729 -17.004 8.570 1.00 56.56 72 ASN A CA 1
ATOM 529 C C . ASN A 1 72 ? -10.446 -17.845 8.588 1.00 56.56 72 ASN A C 1
ATOM 531 O O . ASN A 1 72 ? -9.468 -17.535 7.908 1.00 56.56 72 ASN A O 1
ATOM 535 N N . GLU A 1 73 ? -10.410 -18.869 9.445 1.00 56.22 73 GLU A N 1
ATOM 536 C CA . GLU A 1 73 ? -9.426 -19.930 9.276 1.00 56.22 73 GLU A CA 1
ATOM 537 C C . GLU A 1 73 ? -9.758 -20.573 7.930 1.00 56.22 73 GLU A C 1
ATOM 539 O O . GLU A 1 73 ? -10.863 -21.077 7.735 1.00 56.22 73 GLU A O 1
ATOM 544 N N . LEU A 1 74 ? -8.843 -20.475 6.961 1.00 59.72 74 LEU A N 1
ATOM 545 C CA . LEU A 1 74 ? -8.883 -21.391 5.831 1.00 59.72 74 LEU A CA 1
ATOM 546 C C . LEU A 1 74 ? -8.880 -22.778 6.465 1.00 59.72 74 LEU A C 1
ATOM 548 O O . LEU A 1 74 ? -7.930 -23.087 7.191 1.00 59.72 74 LEU A O 1
ATOM 552 N N . ASP A 1 75 ? -9.938 -23.568 6.250 1.00 63.84 75 ASP A N 1
ATOM 553 C CA . ASP A 1 75 ? -9.915 -24.984 6.606 1.00 63.84 75 ASP A CA 1
ATOM 554 C C . ASP A 1 75 ? -8.571 -25.507 6.113 1.00 63.84 75 ASP A C 1
ATOM 556 O O . ASP A 1 75 ? -8.263 -25.356 4.925 1.00 63.84 75 ASP A O 1
ATOM 560 N N . GLN A 1 76 ? -7.727 -26.003 7.027 1.00 61.78 76 GLN A N 1
ATOM 561 C CA . GLN A 1 76 ? -6.433 -26.552 6.644 1.00 61.78 76 GLN A CA 1
ATOM 562 C C . GLN A 1 76 ? -6.717 -27.526 5.507 1.00 61.78 76 GLN A C 1
ATOM 564 O O . GLN A 1 76 ? -7.422 -28.519 5.711 1.00 61.78 76 GLN A O 1
ATOM 569 N N . ILE A 1 77 ? -6.240 -27.209 4.300 1.00 62.41 77 ILE A N 1
ATOM 570 C CA . ILE A 1 77 ? -6.293 -28.138 3.182 1.00 62.41 77 ILE A CA 1
ATOM 571 C C . ILE A 1 77 ? -5.389 -29.268 3.644 1.00 62.41 77 ILE A C 1
ATOM 573 O O . ILE A 1 77 ? -4.170 -29.162 3.584 1.00 62.41 77 ILE A O 1
ATOM 577 N N . ALA A 1 78 ? -5.991 -30.291 4.245 1.00 55.06 78 ALA A N 1
ATOM 578 C CA . ALA A 1 78 ? -5.282 -31.485 4.627 1.00 55.06 78 ALA A CA 1
ATOM 579 C C . ALA A 1 78 ? -4.689 -32.016 3.327 1.00 55.06 78 ALA A C 1
ATOM 581 O O . ALA A 1 78 ? -5.445 -32.440 2.448 1.00 55.06 78 ALA A O 1
ATOM 582 N N . ASP A 1 79 ? -3.365 -31.919 3.201 1.00 56.34 79 ASP A N 1
ATOM 583 C CA . ASP A 1 79 ? -2.585 -32.545 2.145 1.00 56.34 79 ASP A CA 1
ATOM 584 C C . ASP A 1 79 ? -2.928 -34.037 2.144 1.00 56.34 79 ASP A C 1
ATOM 586 O O . ASP A 1 79 ? -2.373 -34.851 2.879 1.00 56.34 79 ASP A O 1
ATOM 590 N N . LYS A 1 80 ? -3.936 -34.396 1.352 1.00 54.03 80 LYS A N 1
ATOM 591 C CA . LYS A 1 80 ? -4.201 -35.762 0.940 1.00 54.03 80 LYS A CA 1
ATOM 592 C C . LYS A 1 80 ? -3.446 -35.950 -0.359 1.00 54.03 80 LYS A C 1
ATOM 594 O O . LYS A 1 80 ? -4.064 -35.816 -1.409 1.00 54.03 80 LYS A O 1
ATOM 599 N N . ASN A 1 81 ? -2.143 -36.204 -0.266 1.00 46.88 81 ASN A N 1
ATOM 600 C CA . ASN A 1 81 ? -1.373 -36.986 -1.236 1.00 46.88 81 ASN A CA 1
ATOM 601 C C . ASN A 1 81 ? -0.104 -37.526 -0.578 1.00 46.88 81 ASN A C 1
ATOM 603 O O . ASN A 1 81 ? 0.751 -36.706 -0.185 1.00 46.88 81 ASN A O 1
#

Foldseek 3Di:
DFKKWWKKWKAAPVRHTDDIDIDIDDDPDQVRRVVVVVVCLVVVPDVVSVCCVVVRIPMDGPDMGTDDDDPPPPPPPPPPD